Protein AF-A0A3P7VJW5-F1 (afdb_monomer_lite)

Sequence (97 aa):
MLNRMKDSVDAQLQGHQAGFRKDSVRTDQIATLRIIVEQSVEWDSSLYINFIDYGKAFDSVERTTLWKLLRHHGVPEKIVNIIRNSYDGSNCKIVHG

pLDDT: mean 79.49, std 12.93, range [40.94, 96.5]

Structure (mmCIF, N/CA/C/O backbone):
data_AF-A0A3P7VJW5-F1
#
_entry.id   AF-A0A3P7VJW5-F1
#
loop_
_atom_site.group_PDB
_atom_site.id
_atom_site.type_symbol
_atom_site.label_atom_id
_atom_site.label_alt_id
_atom_site.label_comp_id
_atom_site.label_asym_id
_atom_site.label_entity_id
_atom_site.label_seq_id
_atom_site.pdbx_PDB_ins_code
_atom_site.Cartn_x
_atom_site.Cartn_y
_atom_site.Cartn_z
_atom_site.occupancy
_atom_site.B_iso_or_equiv
_atom_site.auth_seq_id
_atom_site.auth_comp_id
_atom_site.auth_asym_id
_atom_site.auth_atom_id
_atom_site.pdbx_PDB_model_num
ATOM 1 N N . MET A 1 1 ? 19.155 3.598 -5.944 1.00 63.94 1 MET A N 1
ATOM 2 C CA . MET A 1 1 ? 18.007 3.309 -6.838 1.00 63.94 1 MET A CA 1
ATOM 3 C C . MET A 1 1 ? 16.694 3.781 -6.257 1.00 63.94 1 MET A C 1
ATOM 5 O O . MET A 1 1 ? 16.043 4.571 -6.920 1.00 63.94 1 MET A O 1
ATOM 9 N N . LEU A 1 2 ? 16.349 3.370 -5.033 1.00 69.25 2 LEU A N 1
ATOM 10 C CA . LEU A 1 2 ? 15.085 3.723 -4.374 1.00 69.25 2 LEU A CA 1
ATOM 11 C C . LEU A 1 2 ? 14.799 5.235 -4.378 1.00 69.25 2 LEU A C 1
ATOM 13 O O . LEU A 1 2 ? 13.758 5.651 -4.869 1.00 69.25 2 LEU A O 1
ATOM 17 N N . ASN A 1 3 ? 15.775 6.071 -4.004 1.00 76.19 3 ASN A N 1
ATOM 18 C CA . ASN A 1 3 ? 15.624 7.536 -4.031 1.00 76.19 3 ASN A CA 1
ATOM 19 C C . ASN A 1 3 ? 15.326 8.124 -5.421 1.00 76.19 3 ASN A C 1
ATOM 21 O O . ASN A 1 3 ? 14.767 9.204 -5.505 1.00 76.19 3 ASN A O 1
ATOM 25 N N . ARG A 1 4 ? 15.687 7.433 -6.512 1.00 76.50 4 ARG A N 1
ATOM 26 C CA . ARG A 1 4 ? 15.431 7.904 -7.887 1.00 76.50 4 ARG A CA 1
ATOM 27 C C . ARG A 1 4 ? 14.031 7.557 -8.388 1.00 76.50 4 ARG A C 1
ATOM 29 O O . ARG A 1 4 ? 13.592 8.128 -9.374 1.00 76.50 4 ARG A O 1
ATOM 36 N N . MET A 1 5 ? 13.382 6.575 -7.767 1.00 77.12 5 MET 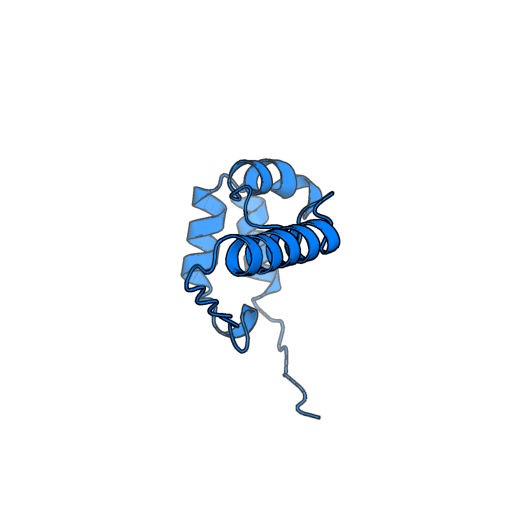A N 1
ATOM 37 C CA . MET A 1 5 ? 12.007 6.168 -8.079 1.00 77.12 5 MET A CA 1
ATOM 38 C C . MET A 1 5 ? 11.002 6.818 -7.140 1.00 77.12 5 MET A C 1
ATOM 40 O O . MET A 1 5 ? 9.825 6.899 -7.466 1.00 77.12 5 MET A O 1
ATOM 44 N N . LYS A 1 6 ? 11.489 7.250 -5.977 1.00 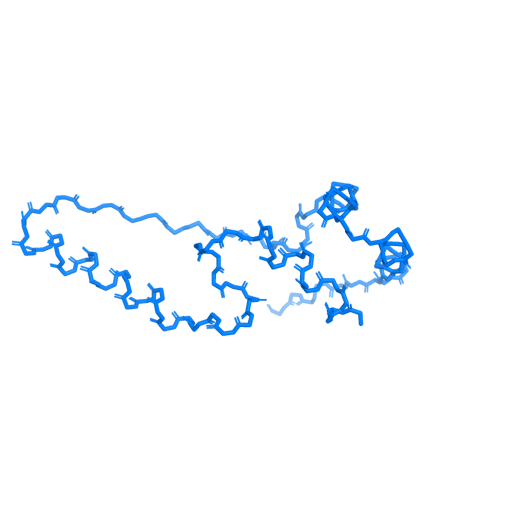78.19 6 LYS A N 1
ATOM 45 C CA . LYS A 1 6 ? 10.692 7.745 -4.875 1.00 78.19 6 LYS A CA 1
ATOM 46 C C . LYS A 1 6 ? 9.694 8.807 -5.312 1.00 78.19 6 LYS A C 1
ATOM 48 O O . LYS A 1 6 ? 8.513 8.582 -5.137 1.00 78.19 6 LYS A O 1
ATOM 53 N N . ASP A 1 7 ? 10.140 9.881 -5.954 1.00 79.00 7 ASP A N 1
ATOM 54 C CA . ASP A 1 7 ? 9.244 10.991 -6.305 1.00 79.00 7 ASP A CA 1
ATOM 55 C C . ASP A 1 7 ? 8.154 10.567 -7.308 1.00 79.00 7 ASP A C 1
ATOM 57 O O . ASP A 1 7 ? 7.002 10.976 -7.192 1.00 79.00 7 ASP A O 1
ATOM 61 N N . SER A 1 8 ? 8.492 9.674 -8.248 1.00 78.06 8 SER A N 1
ATOM 62 C CA . SER A 1 8 ? 7.548 9.131 -9.237 1.00 78.06 8 SER A CA 1
ATOM 63 C C . SER A 1 8 ? 6.493 8.228 -8.597 1.00 78.06 8 SER A C 1
ATOM 65 O O . SER A 1 8 ? 5.329 8.257 -8.989 1.00 78.06 8 SER A O 1
ATOM 67 N N . VAL A 1 9 ? 6.898 7.411 -7.622 1.00 77.81 9 VAL A N 1
ATOM 68 C CA . VAL A 1 9 ? 6.020 6.450 -6.943 1.00 77.81 9 VAL A CA 1
ATOM 69 C C . VAL A 1 9 ? 5.215 7.141 -5.842 1.00 77.81 9 VAL A C 1
ATOM 71 O O . VAL A 1 9 ? 4.002 6.967 -5.779 1.00 77.81 9 VAL A O 1
ATOM 74 N N . ASP A 1 10 ? 5.849 7.981 -5.024 1.00 79.25 10 ASP A N 1
ATOM 75 C CA . ASP A 1 10 ? 5.204 8.722 -3.940 1.00 79.25 10 ASP A CA 1
ATOM 76 C C . ASP A 1 10 ? 4.102 9.639 -4.472 1.00 79.25 10 ASP A C 1
ATOM 78 O O . ASP A 1 10 ? 3.052 9.705 -3.845 1.00 79.25 10 ASP A O 1
ATOM 82 N N . ALA A 1 11 ? 4.261 10.259 -5.646 1.00 78.81 11 ALA A N 1
ATOM 83 C CA . ALA A 1 11 ? 3.199 11.058 -6.266 1.00 78.81 11 ALA A CA 1
ATOM 84 C C . ALA A 1 11 ? 1.925 10.254 -6.605 1.00 78.81 11 ALA A C 1
ATOM 86 O O . ALA A 1 11 ? 0.860 10.839 -6.784 1.00 78.81 11 ALA A O 1
ATOM 87 N N . GLN A 1 12 ? 2.023 8.925 -6.702 1.00 78.12 12 GLN A N 1
ATOM 88 C CA . GLN A 1 12 ? 0.943 8.045 -7.163 1.00 78.12 12 GLN A CA 1
ATOM 89 C C . GLN A 1 12 ? 0.369 7.156 -6.057 1.00 78.12 12 GLN A C 1
ATOM 91 O O . GLN A 1 12 ? -0.714 6.592 -6.212 1.00 78.12 12 GLN A O 1
ATOM 96 N N . LEU A 1 13 ? 1.063 7.045 -4.925 1.00 74.81 13 LEU A N 1
ATOM 97 C CA . LEU A 1 13 ? 0.543 6.365 -3.745 1.00 74.81 13 LEU A CA 1
ATOM 98 C C . LEU A 1 13 ? -0.580 7.209 -3.102 1.00 74.81 13 LEU A C 1
ATOM 100 O O . LEU A 1 13 ? -0.498 8.436 -2.991 1.00 74.81 13 LEU A O 1
ATOM 104 N N . GLN A 1 14 ? -1.655 6.558 -2.662 1.00 70.19 14 GLN A N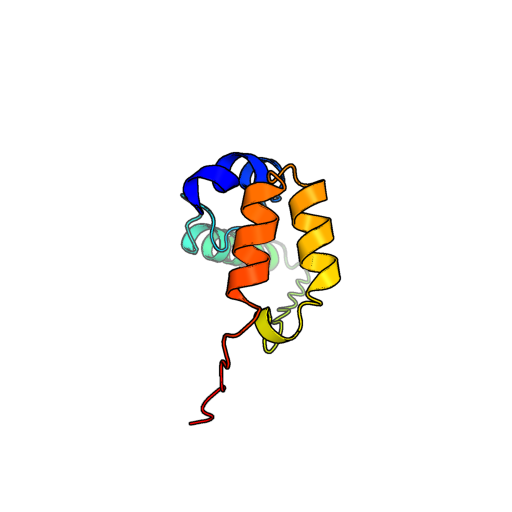 1
ATOM 105 C CA . GLN A 1 14 ? -2.766 7.258 -2.011 1.00 70.19 14 GLN A CA 1
ATOM 106 C C . GLN A 1 14 ? -2.378 7.721 -0.600 1.00 70.19 14 GLN A C 1
ATOM 108 O O . GLN A 1 14 ? -1.578 7.075 0.075 1.00 70.19 14 GLN A O 1
ATOM 113 N N . GLY A 1 15 ? -2.990 8.810 -0.119 1.00 66.94 15 GLY A N 1
ATOM 114 C CA . GLY A 1 15 ? -2.739 9.351 1.227 1.00 66.94 15 GLY A CA 1
ATOM 115 C C . GLY A 1 15 ? -3.028 8.369 2.371 1.00 66.94 15 GLY A C 1
ATOM 116 O O . GLY A 1 15 ? -2.424 8.473 3.431 1.00 66.94 15 GLY A O 1
ATOM 117 N N . HIS A 1 16 ? -3.882 7.370 2.135 1.00 67.94 16 HIS A N 1
ATOM 118 C CA . HIS A 1 16 ? -4.207 6.320 3.104 1.00 67.94 16 HIS A CA 1
ATOM 119 C C . HIS A 1 16 ? -3.078 5.293 3.303 1.00 67.94 16 HIS A C 1
ATOM 121 O O . HIS A 1 16 ? -3.076 4.565 4.296 1.00 67.94 16 HIS A O 1
ATOM 127 N N . GLN A 1 17 ? -2.110 5.214 2.384 1.00 69.56 17 GLN A N 1
ATOM 128 C CA . GLN A 1 17 ? -0.989 4.288 2.500 1.00 69.56 17 GLN A CA 1
ATOM 129 C C . GLN A 1 17 ? 0.115 4.892 3.374 1.00 69.56 17 GLN A C 1
ATOM 131 O O . GLN A 1 17 ? 0.908 5.701 2.904 1.00 69.56 17 GLN A O 1
ATOM 136 N N . ALA A 1 18 ? 0.204 4.461 4.633 1.00 72.44 18 ALA A N 1
ATOM 137 C CA . ALA A 1 18 ? 1.281 4.871 5.544 1.00 72.44 18 ALA A CA 1
ATOM 138 C C . ALA A 1 18 ? 2.490 3.915 5.552 1.00 72.44 18 ALA A C 1
ATOM 140 O O . ALA A 1 18 ? 3.542 4.224 6.108 1.00 72.44 18 ALA A O 1
ATOM 141 N N . GLY A 1 19 ? 2.364 2.725 4.960 1.00 74.69 19 GLY A N 1
ATOM 142 C CA . GLY A 1 19 ? 3.464 1.764 4.880 1.00 74.69 19 GLY A CA 1
ATOM 143 C C . GLY A 1 19 ? 4.532 2.201 3.875 1.00 74.69 19 GLY A C 1
ATOM 144 O O . GLY A 1 19 ? 4.205 2.554 2.743 1.00 74.69 19 GLY A O 1
ATOM 145 N N . PHE A 1 20 ? 5.808 2.123 4.271 1.00 71.69 20 PHE A N 1
ATOM 146 C CA . PHE A 1 20 ? 6.984 2.368 3.416 1.00 71.69 20 PHE A CA 1
ATOM 147 C C . PHE A 1 20 ? 7.074 3.767 2.783 1.00 71.69 20 PHE A C 1
ATOM 149 O O . PHE A 1 20 ? 7.833 3.967 1.835 1.00 71.69 20 PHE A O 1
ATOM 156 N N . ARG A 1 21 ? 6.354 4.749 3.335 1.00 72.88 21 ARG A N 1
ATOM 157 C CA . ARG A 1 21 ? 6.465 6.158 2.958 1.00 72.88 21 ARG A CA 1
ATOM 158 C C . ARG A 1 21 ? 7.351 6.927 3.923 1.00 72.88 21 ARG A C 1
ATOM 160 O O . ARG A 1 21 ? 7.387 6.658 5.123 1.00 72.88 21 ARG A O 1
ATOM 167 N N . LYS A 1 22 ? 8.072 7.909 3.382 1.00 66.56 22 LYS A N 1
ATOM 168 C CA . LYS A 1 22 ? 8.816 8.855 4.215 1.00 66.56 22 LYS A CA 1
ATOM 169 C C . LYS A 1 22 ? 7.803 9.711 4.977 1.00 66.56 22 LYS A C 1
ATOM 171 O O . LYS A 1 22 ? 6.828 10.158 4.386 1.00 66.56 22 LYS A O 1
ATOM 176 N N . ASP A 1 23 ? 8.044 9.885 6.271 1.00 67.62 23 ASP A N 1
ATOM 177 C CA . ASP A 1 23 ? 7.228 10.693 7.188 1.00 67.62 23 ASP A CA 1
ATOM 178 C C . ASP A 1 23 ? 5.830 10.117 7.500 1.00 67.62 23 ASP A C 1
ATOM 180 O O . ASP A 1 23 ? 5.060 10.726 8.235 1.00 67.62 23 ASP A O 1
ATOM 184 N N . SER A 1 24 ? 5.510 8.906 7.028 1.00 63.53 24 SER A N 1
ATOM 185 C CA . SER A 1 24 ? 4.317 8.184 7.473 1.00 63.53 24 SER A CA 1
ATOM 186 C C . SER A 1 24 ? 4.560 7.537 8.833 1.00 63.53 24 SER A C 1
ATOM 188 O O . SER A 1 24 ? 5.223 6.504 8.955 1.00 63.53 24 SER A O 1
ATOM 190 N N . VAL A 1 25 ? 4.022 8.156 9.880 1.00 65.44 25 VAL A N 1
ATOM 191 C CA . VAL A 1 25 ? 4.135 7.648 11.242 1.00 65.44 25 VAL A CA 1
ATOM 192 C C . VAL A 1 25 ? 3.008 6.641 11.475 1.00 65.44 25 VAL A C 1
ATOM 194 O O . VAL A 1 25 ? 1.830 6.977 11.454 1.00 65.44 25 VAL A O 1
ATOM 197 N N . ARG A 1 26 ? 3.362 5.373 11.723 1.00 61.59 26 ARG A N 1
ATOM 198 C CA . ARG A 1 26 ? 2.416 4.290 12.081 1.00 61.59 26 ARG A CA 1
ATOM 199 C C . ARG A 1 26 ? 1.473 4.688 13.231 1.00 61.59 26 ARG A C 1
ATOM 201 O O . ARG A 1 26 ? 0.336 4.229 13.289 1.00 61.59 26 ARG A O 1
ATOM 208 N N . THR A 1 27 ? 1.957 5.545 14.127 1.00 62.75 27 THR A N 1
ATOM 209 C CA . THR A 1 27 ? 1.212 6.119 15.252 1.00 62.75 27 THR A CA 1
ATOM 210 C C . THR A 1 27 ? -0.037 6.875 14.806 1.00 62.75 27 THR A C 1
ATOM 212 O O . THR A 1 27 ? -1.059 6.761 15.475 1.00 62.75 27 THR A O 1
ATOM 215 N N . ASP A 1 28 ? -0.002 7.567 13.664 1.00 72.81 28 ASP A N 1
ATOM 216 C CA . ASP A 1 28 ? -1.129 8.383 13.204 1.00 72.81 28 ASP A CA 1
ATOM 217 C C . ASP A 1 28 ? -2.319 7.504 12.812 1.00 72.81 28 ASP A C 1
ATOM 219 O O . ASP A 1 28 ? -3.446 7.781 13.206 1.00 72.81 28 ASP A O 1
ATOM 223 N N . GLN A 1 29 ? -2.077 6.376 12.136 1.00 77.31 29 GLN A N 1
ATOM 224 C CA . GLN A 1 29 ? -3.144 5.438 11.770 1.00 77.31 29 GLN A CA 1
ATOM 225 C C . GLN A 1 29 ? -3.772 4.751 12.991 1.00 77.31 29 GLN A C 1
ATOM 227 O O . GLN A 1 29 ? -4.985 4.550 13.026 1.00 77.31 29 GLN A O 1
ATOM 232 N N . ILE A 1 30 ? -2.967 4.417 14.007 1.00 84.69 30 ILE A N 1
ATOM 233 C CA . ILE A 1 30 ? -3.467 3.850 15.271 1.00 84.69 30 ILE A CA 1
ATOM 234 C C . ILE A 1 30 ? -4.299 4.895 16.023 1.00 84.69 30 ILE A C 1
ATOM 236 O O . ILE A 1 30 ? -5.366 4.571 16.542 1.00 84.69 30 ILE A O 1
ATOM 240 N N . ALA A 1 31 ? -3.841 6.149 16.055 1.00 86.00 31 ALA A N 1
ATOM 241 C CA . ALA A 1 31 ? -4.577 7.249 16.665 1.00 86.00 31 ALA A CA 1
ATOM 242 C C . ALA A 1 31 ? -5.903 7.515 15.936 1.00 86.00 31 ALA A C 1
ATOM 244 O O . ALA A 1 31 ? -6.936 7.633 16.587 1.00 86.00 31 ALA A O 1
ATOM 245 N N . THR A 1 32 ? -5.907 7.529 14.599 1.00 87.31 32 THR A N 1
ATOM 246 C CA . THR A 1 32 ? -7.136 7.654 13.802 1.00 87.31 32 THR A CA 1
ATOM 247 C C . THR A 1 32 ? -8.112 6.515 14.090 1.00 87.31 32 THR A C 1
ATOM 249 O O . THR A 1 32 ? -9.289 6.775 14.324 1.00 87.31 32 THR A O 1
ATOM 252 N N . LEU A 1 33 ? -7.641 5.264 14.131 1.00 89.81 33 LEU A N 1
ATOM 253 C CA . LEU A 1 33 ? -8.496 4.121 14.458 1.00 89.81 33 LEU A CA 1
ATOM 254 C C . LEU A 1 33 ? -9.094 4.254 15.862 1.00 89.81 33 LEU A C 1
ATOM 256 O O . LEU A 1 33 ? -10.281 4.002 16.052 1.00 89.81 33 LEU A O 1
ATOM 260 N N . ARG A 1 34 ? -8.284 4.688 16.833 1.00 92.31 34 ARG A N 1
ATOM 261 C CA . ARG A 1 34 ? -8.736 4.931 18.203 1.00 92.31 34 ARG A CA 1
ATOM 262 C C . ARG A 1 34 ? -9.841 5.989 18.254 1.00 92.31 34 ARG A C 1
ATOM 264 O O . ARG A 1 34 ? -10.855 5.740 18.893 1.00 92.31 34 ARG A O 1
ATOM 271 N N . ILE A 1 35 ? -9.678 7.108 17.547 1.00 93.56 35 ILE A N 1
ATOM 272 C CA . ILE A 1 35 ? -10.693 8.172 17.469 1.00 93.56 35 ILE A CA 1
ATOM 273 C C . ILE A 1 35 ? -12.005 7.636 16.880 1.00 93.56 35 ILE A C 1
ATOM 275 O O . ILE A 1 35 ? -13.069 7.896 17.431 1.00 93.56 35 ILE A O 1
ATOM 279 N N . ILE A 1 36 ? -11.943 6.849 15.798 1.00 93.06 36 ILE A N 1
ATOM 280 C CA . ILE A 1 36 ? -13.137 6.256 15.168 1.00 93.06 36 ILE A CA 1
ATOM 281 C C . ILE A 1 36 ? -13.877 5.337 16.151 1.00 93.06 36 ILE A C 1
ATOM 283 O O . ILE A 1 36 ? -15.104 5.387 16.241 1.00 93.06 36 ILE A O 1
ATOM 287 N N . VAL A 1 37 ? -13.141 4.517 16.906 1.00 94.12 37 VAL A N 1
ATOM 288 C CA . VAL A 1 37 ? -13.724 3.640 17.932 1.00 94.12 37 VAL A CA 1
ATOM 289 C C . VAL A 1 37 ? -14.365 4.462 19.050 1.00 94.12 37 VAL A C 1
ATOM 291 O O . VAL A 1 37 ? -15.522 4.220 19.384 1.00 94.12 37 VAL A O 1
ATOM 294 N N . GLU A 1 38 ? -13.659 5.452 19.598 1.00 95.38 38 GLU A N 1
ATOM 295 C CA . GLU A 1 38 ? -14.168 6.302 20.685 1.00 95.38 38 GLU A CA 1
ATOM 296 C C . GLU A 1 38 ? -15.445 7.044 20.277 1.00 95.38 38 GLU A C 1
ATOM 298 O O . GLU A 1 38 ? -16.428 7.045 21.014 1.00 95.38 38 GLU A O 1
ATOM 303 N N . GLN A 1 39 ? -15.474 7.579 19.060 1.00 96.31 39 GLN A N 1
ATOM 304 C CA . GLN A 1 39 ? -16.620 8.302 18.527 1.00 96.31 39 GLN A CA 1
ATOM 305 C C . GLN A 1 39 ? -17.825 7.389 18.247 1.00 96.31 39 GLN A C 1
ATOM 307 O O . GLN A 1 39 ? -18.971 7.792 18.441 1.00 96.31 39 GLN A O 1
ATOM 312 N N . SER A 1 40 ? -17.585 6.132 17.854 1.00 95.00 40 SER A N 1
ATOM 313 C CA . SER A 1 40 ? -18.671 5.158 17.692 1.00 95.00 40 SER A CA 1
ATOM 314 C C . SER A 1 40 ? -19.357 4.810 19.015 1.00 95.00 40 SER A C 1
ATOM 316 O O . SER A 1 40 ? -20.573 4.634 19.037 1.00 95.00 40 SER A O 1
ATOM 318 N N . VAL A 1 41 ? -18.585 4.772 20.109 1.00 94.75 41 VAL A N 1
ATOM 319 C CA . VAL A 1 41 ? -19.089 4.559 21.471 1.00 94.75 41 VAL A CA 1
ATOM 320 C C . VAL A 1 41 ? -19.837 5.796 21.965 1.00 94.75 41 VAL A C 1
ATOM 322 O O . VAL A 1 41 ? -20.894 5.662 22.572 1.00 94.75 41 VAL A O 1
ATOM 325 N N . GLU A 1 42 ? -19.322 6.996 21.683 1.00 96.50 42 GLU A N 1
ATOM 326 C CA . GLU A 1 42 ? -19.951 8.263 22.079 1.00 96.50 42 GLU A CA 1
ATOM 327 C C . GLU A 1 42 ? -21.346 8.454 21.461 1.00 96.50 42 GLU A C 1
ATOM 329 O O . GLU A 1 42 ? -22.253 8.952 22.127 1.00 96.50 42 GLU A O 1
ATOM 334 N N . TRP A 1 43 ? -21.537 8.035 20.208 1.00 96.12 43 TRP A N 1
ATOM 335 C CA . TRP A 1 43 ? -22.809 8.188 19.490 1.00 96.12 43 TRP A CA 1
ATOM 336 C C . TRP A 1 43 ? -23.696 6.940 19.473 1.00 96.12 43 TRP A C 1
ATOM 338 O O . TRP A 1 43 ? -24.680 6.925 18.736 1.00 96.12 43 TRP A O 1
ATOM 348 N N . ASP A 1 44 ? -23.364 5.910 20.260 1.00 94.50 44 ASP A N 1
ATOM 349 C CA . ASP A 1 44 ? -24.083 4.623 20.294 1.00 94.50 44 ASP A CA 1
ATOM 350 C C . ASP A 1 44 ? -24.307 4.032 18.885 1.00 94.50 44 ASP A C 1
ATOM 352 O O . ASP A 1 44 ? -25.360 3.495 18.535 1.00 94.50 44 ASP A O 1
ATOM 356 N N . SER A 1 45 ? -23.301 4.191 18.021 1.00 95.31 45 SER A N 1
ATOM 357 C CA . SER A 1 45 ? -23.365 3.772 16.622 1.00 95.31 45 SER A CA 1
ATOM 358 C C . SER A 1 45 ? -22.702 2.411 16.435 1.00 95.31 45 SER A C 1
ATOM 360 O O . SER A 1 45 ? -21.652 2.122 17.012 1.00 95.31 45 SER A O 1
ATOM 362 N N . SER A 1 46 ? -23.271 1.574 15.572 1.00 93.19 46 SER A N 1
ATOM 363 C CA . SER A 1 46 ? -22.660 0.292 15.218 1.00 93.19 46 SER A CA 1
ATOM 364 C C . SER A 1 46 ? -21.397 0.502 14.369 1.00 93.19 46 SER A C 1
ATOM 366 O O . SER A 1 46 ? -21.468 1.089 13.290 1.00 93.19 46 SER A O 1
ATOM 368 N N . LEU A 1 47 ? -20.253 -0.028 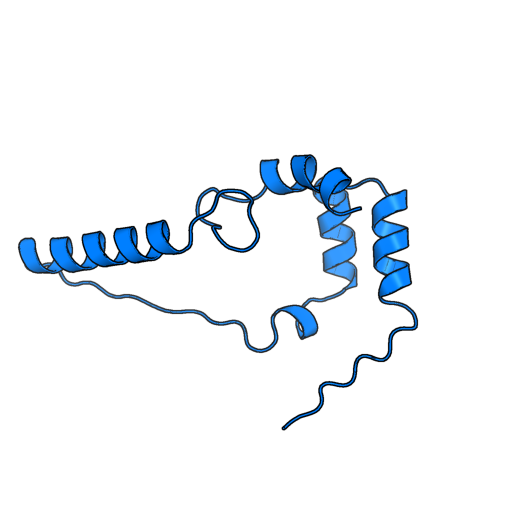14.817 1.00 94.25 47 LEU A N 1
ATOM 369 C CA . LEU A 1 47 ? -18.973 0.020 14.101 1.00 94.25 47 LEU A CA 1
ATOM 370 C C . LEU A 1 47 ? -18.485 -1.393 13.749 1.00 94.25 47 LEU A C 1
ATOM 372 O O . LEU A 1 47 ? -18.398 -2.263 14.613 1.00 94.25 47 LEU A O 1
ATOM 376 N N . TYR A 1 48 ? -18.100 -1.601 12.487 1.00 93.00 48 TYR A N 1
ATOM 377 C CA . TYR A 1 48 ? -17.489 -2.841 12.000 1.00 93.00 48 TYR A CA 1
ATOM 378 C C . TYR A 1 48 ? -16.112 -2.546 11.403 1.00 93.00 48 TYR A C 1
ATOM 380 O O . TYR A 1 48 ? -15.987 -1.707 10.512 1.00 93.00 48 TYR A O 1
ATOM 388 N N . ILE A 1 49 ? -15.080 -3.252 11.871 1.00 89.81 49 ILE A N 1
ATOM 389 C CA . ILE A 1 49 ? -13.698 -3.103 11.396 1.00 89.81 49 ILE A CA 1
ATOM 390 C C . ILE A 1 49 ? -13.234 -4.444 10.825 1.00 89.81 49 ILE A C 1
ATOM 392 O O . ILE A 1 49 ? -13.320 -5.467 11.501 1.00 89.81 49 ILE A O 1
ATOM 396 N N . ASN A 1 50 ? -12.719 -4.434 9.594 1.00 90.75 50 ASN A N 1
ATOM 397 C CA . ASN A 1 50 ? -12.116 -5.604 8.960 1.00 90.75 50 ASN A CA 1
ATOM 398 C C . ASN A 1 50 ? -10.612 -5.381 8.761 1.00 90.75 50 ASN A C 1
ATOM 400 O O . ASN A 1 50 ? -10.209 -4.396 8.141 1.00 90.75 50 ASN A O 1
ATOM 404 N N . PHE A 1 51 ? -9.793 -6.309 9.254 1.00 84.75 51 PHE A N 1
ATOM 405 C CA . PHE A 1 51 ? -8.348 -6.307 9.040 1.00 84.75 51 PHE A CA 1
ATOM 406 C C . PHE A 1 51 ? -8.001 -7.305 7.938 1.00 84.75 51 PHE A C 1
ATOM 408 O O . PHE A 1 51 ? -8.173 -8.510 8.106 1.00 84.75 51 PHE A O 1
ATOM 415 N N . ILE A 1 52 ? -7.504 -6.796 6.811 1.00 84.62 52 ILE A N 1
ATOM 416 C CA . ILE A 1 52 ? -7.048 -7.615 5.687 1.00 84.62 52 ILE A CA 1
ATOM 417 C C . ILE A 1 52 ? -5.525 -7.675 5.739 1.00 84.62 52 ILE A C 1
ATOM 419 O O . ILE A 1 52 ? -4.863 -6.652 5.565 1.00 84.62 52 ILE A O 1
ATOM 423 N N . ASP A 1 53 ? -4.984 -8.871 5.952 1.00 81.94 53 ASP A N 1
ATOM 424 C CA . ASP A 1 53 ? -3.554 -9.145 5.833 1.00 81.94 53 ASP A CA 1
ATOM 425 C C . ASP A 1 53 ? -3.283 -10.044 4.622 1.00 81.94 53 ASP A C 1
ATOM 427 O O . ASP A 1 53 ? -3.990 -11.027 4.381 1.00 81.94 53 ASP A O 1
ATOM 431 N N . TYR A 1 54 ? -2.255 -9.704 3.845 1.00 78.31 54 TYR A N 1
ATOM 432 C CA . TYR A 1 54 ? -1.840 -10.494 2.689 1.00 78.31 54 TYR A CA 1
ATOM 433 C C . TYR A 1 54 ? -0.717 -11.444 3.101 1.00 78.31 54 TYR A C 1
ATOM 435 O O . TYR A 1 54 ? 0.457 -11.064 3.150 1.00 78.31 54 TYR A O 1
ATOM 443 N N . GLY A 1 55 ? -1.069 -12.711 3.336 1.00 73.00 55 GLY A N 1
ATOM 444 C CA . GLY A 1 55 ? -0.091 -13.769 3.574 1.00 73.00 55 GLY A CA 1
ATOM 445 C C . GLY A 1 55 ? 0.902 -13.858 2.411 1.00 73.00 55 GLY A C 1
ATOM 446 O O . GLY A 1 55 ? 0.521 -14.185 1.289 1.00 73.00 55 GLY A O 1
ATOM 447 N N . LYS A 1 56 ? 2.180 -13.563 2.682 1.00 74.81 56 LYS A N 1
ATOM 448 C CA . LYS A 1 56 ? 3.267 -13.515 1.684 1.00 74.81 56 LYS A CA 1
ATOM 449 C C . LYS A 1 56 ? 3.035 -12.479 0.573 1.00 74.81 56 LYS A C 1
ATOM 451 O O . LYS A 1 56 ? 3.103 -12.784 -0.620 1.00 74.81 56 LYS A O 1
ATOM 456 N N . ALA A 1 57 ? 2.811 -11.226 0.965 1.00 74.38 57 ALA A N 1
ATOM 457 C CA . ALA A 1 57 ? 2.613 -10.094 0.054 1.00 74.38 57 ALA A CA 1
ATOM 458 C C . ALA A 1 57 ? 3.706 -9.928 -1.025 1.00 74.38 57 ALA A C 1
ATOM 460 O O . ALA A 1 57 ? 3.423 -9.399 -2.089 1.00 74.38 57 ALA A O 1
ATOM 461 N N . PHE A 1 58 ? 4.940 -10.387 -0.789 1.00 67.50 58 PHE A N 1
ATOM 462 C CA . PHE A 1 58 ? 6.005 -10.335 -1.800 1.00 67.50 58 PHE A CA 1
ATOM 463 C C . PHE A 1 58 ? 6.057 -11.570 -2.710 1.00 67.50 58 PHE A C 1
ATOM 465 O O . PHE A 1 58 ? 6.412 -11.435 -3.879 1.00 67.50 58 PHE A O 1
ATOM 472 N N . ASP A 1 59 ? 5.682 -12.752 -2.213 1.00 74.31 59 ASP A N 1
ATOM 473 C CA . ASP A 1 59 ? 5.736 -13.998 -2.995 1.00 74.31 59 ASP A CA 1
ATOM 474 C C . ASP A 1 59 ? 4.506 -14.176 -3.895 1.00 74.31 59 ASP A C 1
ATOM 476 O O . ASP A 1 59 ? 4.568 -14.876 -4.903 1.00 74.31 59 ASP A O 1
ATOM 480 N N . SER A 1 60 ? 3.388 -13.543 -3.532 1.00 75.88 60 SER A N 1
ATOM 481 C CA . SER A 1 60 ? 2.119 -13.602 -4.270 1.00 75.88 60 SER A CA 1
ATOM 482 C C . SER A 1 60 ? 2.026 -12.602 -5.427 1.00 75.88 60 SER A C 1
ATOM 484 O O . SER A 1 60 ? 1.121 -12.707 -6.256 1.00 75.88 60 SER A O 1
ATOM 486 N N . VAL A 1 61 ? 2.950 -11.640 -5.521 1.00 80.38 61 VAL A N 1
ATOM 487 C CA . VAL A 1 61 ? 2.933 -10.628 -6.583 1.00 80.38 61 VAL A CA 1
ATOM 488 C C . VAL A 1 61 ? 3.385 -11.236 -7.906 1.00 80.38 61 VAL A C 1
ATOM 490 O O . VAL A 1 61 ? 4.514 -11.706 -8.064 1.00 80.38 61 VAL A O 1
ATOM 493 N N . GLU A 1 62 ? 2.505 -11.160 -8.901 1.00 84.62 62 GLU A N 1
ATOM 494 C CA . GLU A 1 62 ? 2.802 -11.578 -10.265 1.00 84.62 62 GLU A CA 1
ATOM 495 C C . GLU A 1 62 ? 3.840 -10.626 -10.891 1.00 84.62 62 GLU A C 1
ATOM 497 O O . GLU A 1 62 ? 3.615 -9.424 -11.071 1.00 84.62 62 GLU A O 1
ATOM 502 N N . ARG A 1 63 ? 5.029 -11.165 -11.186 1.00 86.12 63 ARG A N 1
ATOM 503 C CA . ARG A 1 63 ? 6.212 -10.366 -11.543 1.00 86.12 63 ARG A CA 1
ATOM 504 C C . ARG A 1 63 ? 6.035 -9.601 -12.854 1.00 86.12 63 ARG A C 1
ATOM 506 O O . ARG A 1 63 ? 6.535 -8.485 -12.973 1.00 86.12 63 ARG A O 1
ATOM 513 N N . THR A 1 64 ? 5.324 -10.150 -13.842 1.00 86.81 64 THR A N 1
ATOM 514 C CA . THR A 1 64 ? 5.106 -9.443 -15.113 1.00 86.81 64 THR A CA 1
ATOM 515 C C . THR A 1 64 ? 4.184 -8.239 -14.935 1.00 86.81 64 THR A C 1
ATOM 517 O O . THR A 1 64 ? 4.448 -7.181 -15.517 1.00 86.81 64 THR A O 1
ATOM 520 N N . THR A 1 65 ? 3.171 -8.349 -14.074 1.00 89.00 65 THR A N 1
ATOM 521 C CA . THR A 1 65 ? 2.304 -7.244 -13.657 1.00 89.00 65 THR A CA 1
ATOM 522 C C . THR A 1 65 ? 3.101 -6.186 -12.910 1.00 89.00 65 THR A C 1
ATOM 524 O O . THR A 1 65 ? 2.973 -5.010 -13.244 1.00 89.00 65 THR A O 1
ATOM 527 N N . LEU A 1 66 ? 4.009 -6.569 -12.007 1.00 88.44 66 LEU A N 1
ATOM 528 C CA . LEU A 1 66 ? 4.890 -5.619 -11.317 1.00 88.44 66 LEU A CA 1
ATOM 529 C C . LEU A 1 66 ? 5.722 -4.775 -12.300 1.00 88.44 66 LEU A C 1
ATOM 531 O O . LEU A 1 66 ? 5.784 -3.552 -12.173 1.00 88.44 66 LEU A O 1
ATOM 535 N N . TRP A 1 67 ? 6.314 -5.390 -13.331 1.00 89.88 67 TRP A N 1
ATOM 536 C CA . TRP A 1 67 ? 7.081 -4.653 -14.349 1.00 89.88 67 TRP A CA 1
ATOM 537 C C . TRP A 1 67 ? 6.216 -3.699 -15.170 1.00 89.88 67 TRP A C 1
ATOM 539 O O . TRP A 1 67 ? 6.671 -2.610 -15.521 1.00 89.88 67 TRP A O 1
ATOM 549 N N . LYS A 1 68 ? 4.984 -4.099 -15.498 1.00 90.94 68 LYS A N 1
ATOM 550 C CA . LYS A 1 68 ? 4.022 -3.230 -16.191 1.00 90.94 68 LYS A CA 1
ATOM 551 C C . LYS A 1 68 ? 3.631 -2.045 -15.310 1.00 90.94 68 LYS A C 1
ATOM 553 O O . LYS A 1 68 ? 3.624 -0.919 -15.801 1.00 90.94 68 LYS A O 1
ATOM 558 N N . LEU A 1 69 ? 3.389 -2.288 -14.022 1.00 89.31 69 LEU A N 1
ATOM 559 C CA . LEU A 1 69 ? 2.993 -1.262 -13.062 1.00 89.31 69 LEU A CA 1
ATOM 560 C C . LEU A 1 69 ? 4.087 -0.202 -12.894 1.00 89.31 69 LEU A C 1
ATOM 562 O O . LEU A 1 69 ? 3.816 0.987 -13.008 1.00 89.31 69 LEU A O 1
ATOM 566 N N . LEU A 1 70 ? 5.344 -0.618 -12.703 1.00 89.38 70 LEU A N 1
ATOM 567 C CA . LEU A 1 70 ? 6.462 0.321 -12.546 1.00 89.38 70 LEU A CA 1
ATOM 568 C C . LEU A 1 70 ? 6.612 1.245 -13.763 1.00 89.38 70 LEU A C 1
ATOM 570 O O . LEU A 1 70 ? 6.798 2.449 -13.599 1.00 89.38 70 LEU A O 1
ATOM 574 N N . ARG A 1 71 ? 6.480 0.705 -14.980 1.00 90.62 71 ARG A N 1
ATOM 575 C CA . ARG A 1 71 ? 6.513 1.510 -16.212 1.00 90.62 71 ARG A CA 1
ATOM 576 C C . ARG A 1 71 ? 5.332 2.465 -16.307 1.00 90.62 71 ARG A C 1
ATOM 578 O O . ARG A 1 71 ? 5.522 3.621 -16.666 1.00 90.62 71 ARG A O 1
ATOM 585 N N . HIS A 1 72 ? 4.133 1.982 -15.984 1.00 89.81 72 HIS A N 1
ATOM 586 C CA . HIS A 1 72 ? 2.924 2.801 -15.970 1.00 89.81 72 HIS A CA 1
ATOM 587 C C . HIS A 1 72 ? 3.071 3.988 -15.012 1.00 89.81 72 HIS A C 1
ATOM 589 O O . HIS A 1 72 ? 2.739 5.113 -15.366 1.00 89.81 72 HIS A O 1
ATOM 595 N N . HIS A 1 73 ? 3.684 3.754 -13.852 1.00 84.81 73 HIS A N 1
ATOM 596 C CA . HIS A 1 73 ? 3.967 4.776 -12.852 1.00 84.81 73 HIS A CA 1
ATOM 597 C C . HIS A 1 73 ? 5.224 5.621 -13.156 1.00 84.81 73 HIS A C 1
ATOM 599 O O . HIS A 1 73 ? 5.741 6.289 -12.262 1.00 84.81 73 HIS A O 1
ATOM 605 N N . GLY A 1 74 ? 5.726 5.626 -14.395 1.00 87.19 74 GLY A N 1
ATOM 606 C CA . GLY A 1 74 ? 6.774 6.550 -14.844 1.00 87.19 74 GLY A CA 1
ATOM 607 C C . GLY A 1 74 ? 8.202 6.165 -14.452 1.00 87.19 74 GLY A C 1
ATOM 608 O O . GLY A 1 74 ? 9.132 6.945 -14.661 1.00 87.19 74 GLY A O 1
ATOM 609 N N . VAL A 1 75 ? 8.419 4.960 -13.915 1.00 89.56 75 VAL A N 1
ATOM 610 C CA . VAL A 1 75 ? 9.768 4.484 -13.596 1.00 89.56 75 VAL A CA 1
ATOM 611 C C . VAL A 1 75 ? 10.539 4.242 -14.902 1.00 89.56 75 VAL A C 1
ATOM 613 O O . VAL A 1 75 ? 10.088 3.453 -15.735 1.00 89.56 75 VAL A O 1
ATOM 616 N N . PRO A 1 76 ? 11.729 4.848 -15.088 1.00 91.44 76 PRO A N 1
ATOM 617 C CA . PRO A 1 76 ? 12.514 4.677 -16.308 1.00 91.44 76 PRO A CA 1
ATOM 618 C C . PRO A 1 76 ? 12.847 3.211 -16.615 1.00 91.44 76 PRO A C 1
ATOM 620 O O . PRO A 1 76 ? 13.279 2.472 -15.727 1.00 91.44 76 PRO A O 1
ATOM 623 N N . GLU A 1 77 ? 12.773 2.818 -17.891 1.00 91.31 77 GLU A N 1
ATOM 624 C CA . GLU A 1 77 ? 12.988 1.431 -18.351 1.00 91.31 77 GLU A CA 1
ATOM 625 C C . GLU A 1 77 ? 14.329 0.844 -17.881 1.00 91.31 77 GLU A C 1
ATOM 627 O O . GLU A 1 77 ? 14.410 -0.314 -17.473 1.00 91.31 77 GLU A O 1
ATOM 632 N N . LYS A 1 78 ? 15.389 1.663 -17.852 1.00 90.88 78 LYS A N 1
ATOM 633 C CA . LYS A 1 78 ? 16.706 1.257 -17.336 1.00 90.88 78 LYS A CA 1
ATOM 634 C C . LYS A 1 78 ? 16.639 0.795 -15.878 1.00 90.88 78 LYS A C 1
ATOM 636 O O . LYS A 1 78 ? 17.332 -0.144 -15.510 1.00 90.88 78 LYS A O 1
ATOM 641 N N . ILE A 1 79 ? 15.823 1.445 -15.050 1.00 88.25 79 ILE A N 1
ATOM 642 C CA . ILE A 1 79 ? 15.643 1.074 -13.644 1.00 88.25 79 ILE A CA 1
ATOM 643 C C . ILE A 1 79 ? 14.782 -0.187 -13.541 1.00 88.25 79 ILE A C 1
ATOM 645 O O . ILE A 1 79 ? 15.157 -1.103 -12.814 1.00 88.25 79 ILE A O 1
ATOM 649 N N . VAL A 1 80 ? 13.695 -0.279 -14.316 1.00 90.25 80 VAL A N 1
ATOM 650 C CA . VAL A 1 80 ? 12.837 -1.479 -14.366 1.00 90.25 80 VAL A CA 1
ATOM 651 C C . VAL A 1 80 ? 13.643 -2.721 -14.751 1.00 90.25 80 VAL A C 1
ATOM 653 O O . VAL A 1 80 ? 13.496 -3.762 -14.117 1.00 90.25 80 VAL A O 1
ATOM 656 N N . ASN A 1 81 ? 14.537 -2.613 -15.735 1.00 90.50 81 ASN A N 1
ATOM 657 C CA . ASN A 1 81 ? 15.382 -3.729 -16.158 1.00 90.50 81 ASN A CA 1
ATOM 658 C C . ASN A 1 81 ? 16.409 -4.128 -15.093 1.00 90.50 81 ASN A C 1
ATOM 660 O O . ASN A 1 81 ? 16.658 -5.315 -14.918 1.00 90.50 81 ASN A O 1
ATOM 664 N N . ILE A 1 82 ? 16.968 -3.177 -14.337 1.00 88.88 82 ILE A N 1
ATOM 665 C CA . ILE A 1 82 ? 17.881 -3.526 -13.240 1.00 88.88 82 ILE A CA 1
ATOM 666 C C . ILE A 1 82 ? 17.127 -4.219 -12.099 1.00 88.88 82 ILE A C 1
ATOM 668 O O . ILE A 1 82 ? 17.629 -5.200 -11.556 1.00 88.88 82 ILE A O 1
ATOM 672 N N . ILE A 1 83 ? 15.910 -3.769 -11.774 1.00 86.75 83 ILE A N 1
ATOM 673 C CA . ILE A 1 83 ? 15.063 -4.456 -10.792 1.00 86.75 83 ILE A CA 1
ATOM 674 C C . ILE A 1 83 ? 14.742 -5.862 -11.293 1.00 86.75 83 ILE A C 1
ATOM 676 O O . ILE A 1 83 ? 15.008 -6.813 -10.572 1.00 86.75 83 ILE A O 1
ATOM 680 N N . ARG A 1 84 ? 14.265 -6.026 -12.532 1.00 88.06 84 ARG A N 1
ATOM 681 C CA . ARG A 1 84 ? 13.986 -7.351 -13.109 1.00 88.06 84 ARG A CA 1
ATOM 682 C C . ARG A 1 84 ? 15.192 -8.286 -13.003 1.00 88.06 84 ARG A C 1
ATOM 684 O O . ARG A 1 84 ? 15.063 -9.371 -12.451 1.00 88.06 84 ARG A O 1
ATOM 691 N N . ASN A 1 85 ? 16.365 -7.822 -13.425 1.00 86.62 85 ASN A N 1
ATOM 692 C CA . ASN A 1 85 ? 17.594 -8.609 -13.370 1.00 86.62 85 ASN A CA 1
ATOM 693 C C . ASN A 1 85 ? 18.014 -8.957 -11.932 1.00 86.62 85 ASN A C 1
ATOM 695 O O . ASN A 1 85 ? 18.677 -9.961 -11.727 1.00 86.62 85 ASN A O 1
ATOM 699 N N . SER A 1 86 ? 17.631 -8.161 -10.926 1.00 81.88 86 SER A N 1
ATOM 700 C CA . SER A 1 86 ? 17.882 -8.512 -9.518 1.00 81.88 86 SER A CA 1
ATOM 701 C C . SER A 1 86 ? 17.022 -9.683 -9.015 1.00 81.88 86 SER A C 1
ATOM 703 O O . SER A 1 86 ? 17.416 -10.372 -8.072 1.00 81.88 86 SER A O 1
ATOM 705 N N . TYR A 1 87 ? 15.879 -9.942 -9.660 1.00 77.25 87 TYR A N 1
ATOM 706 C CA . TYR A 1 87 ? 15.030 -11.110 -9.402 1.00 77.25 87 TYR A CA 1
ATOM 707 C C . TYR A 1 87 ? 15.413 -12.331 -10.257 1.00 77.25 87 TYR A C 1
ATOM 709 O O . TYR A 1 87 ? 15.098 -13.460 -9.877 1.00 77.25 87 TYR A O 1
ATOM 717 N N . ASP A 1 88 ? 16.097 -12.127 -11.386 1.00 70.44 88 ASP A N 1
ATOM 718 C CA . ASP A 1 88 ? 16.586 -13.200 -12.253 1.00 70.44 88 ASP A CA 1
ATOM 719 C C . ASP A 1 88 ? 17.953 -13.701 -11.747 1.00 70.44 88 ASP A C 1
ATOM 721 O O . ASP A 1 88 ? 18.986 -13.067 -11.940 1.00 70.44 88 ASP A O 1
ATOM 725 N N . GLY A 1 89 ? 17.959 -14.853 -11.066 1.00 61.44 89 GLY A N 1
ATOM 726 C CA . GLY A 1 89 ? 19.173 -15.503 -10.541 1.00 61.44 89 GLY A CA 1
ATOM 727 C C . GLY A 1 89 ? 19.307 -15.509 -9.013 1.00 61.44 89 GLY A C 1
ATOM 728 O O . GLY A 1 89 ? 20.211 -16.150 -8.479 1.00 61.44 89 GLY A O 1
ATOM 729 N N . SER A 1 90 ? 18.393 -14.862 -8.288 1.00 58.41 90 SER A N 1
ATOM 730 C CA . SER A 1 90 ? 18.315 -14.916 -6.826 1.00 58.41 90 SER A CA 1
ATOM 731 C C . SER A 1 90 ? 17.401 -16.067 -6.368 1.00 58.41 90 SER A C 1
ATOM 733 O O . SER A 1 90 ? 16.184 -16.047 -6.541 1.00 58.41 90 SER A O 1
ATOM 735 N N . ASN A 1 91 ? 17.993 -17.109 -5.773 1.00 51.41 91 ASN A N 1
ATOM 736 C CA . ASN A 1 91 ? 17.273 -18.242 -5.181 1.00 51.41 91 ASN A CA 1
ATOM 737 C C . ASN A 1 91 ? 16.951 -17.909 -3.713 1.00 51.41 91 ASN A C 1
ATOM 739 O O . ASN A 1 91 ? 17.714 -18.237 -2.806 1.00 51.41 91 ASN A O 1
ATOM 743 N N . CYS A 1 92 ? 15.858 -17.184 -3.467 1.00 55.38 92 CYS A N 1
ATOM 744 C CA . CYS A 1 92 ? 15.425 -16.883 -2.103 1.00 55.38 92 CYS A CA 1
ATOM 745 C C . CYS A 1 92 ? 14.606 -18.069 -1.572 1.00 55.38 92 CYS A C 1
ATOM 747 O O . CYS A 1 92 ? 13.451 -18.253 -1.954 1.00 55.38 92 CYS A O 1
ATOM 749 N N . LYS A 1 93 ? 15.211 -18.916 -0.732 1.00 50.31 93 LYS A N 1
ATOM 750 C CA . LYS A 1 93 ? 14.478 -19.952 0.007 1.00 50.31 93 LYS A CA 1
ATOM 751 C C . LYS A 1 93 ? 13.941 -19.350 1.297 1.00 50.31 93 LYS A C 1
ATOM 753 O O . LYS A 1 93 ? 14.713 -18.864 2.120 1.00 50.31 93 LYS A O 1
ATOM 758 N N . ILE A 1 94 ? 12.628 -19.432 1.486 1.00 53.50 94 ILE A N 1
ATOM 759 C CA . ILE A 1 94 ? 12.003 -19.167 2.781 1.00 53.50 94 ILE A CA 1
ATOM 760 C C . ILE A 1 94 ? 12.397 -20.323 3.699 1.00 53.50 94 ILE A C 1
ATOM 762 O O . ILE A 1 94 ? 11.977 -21.461 3.487 1.00 53.50 94 ILE A O 1
ATOM 766 N N . VAL A 1 95 ? 13.243 -20.046 4.687 1.00 50.19 95 VAL A N 1
ATOM 767 C CA . VAL A 1 95 ? 13.524 -21.003 5.756 1.00 50.19 95 VAL A CA 1
ATOM 768 C C . VAL A 1 95 ? 12.338 -2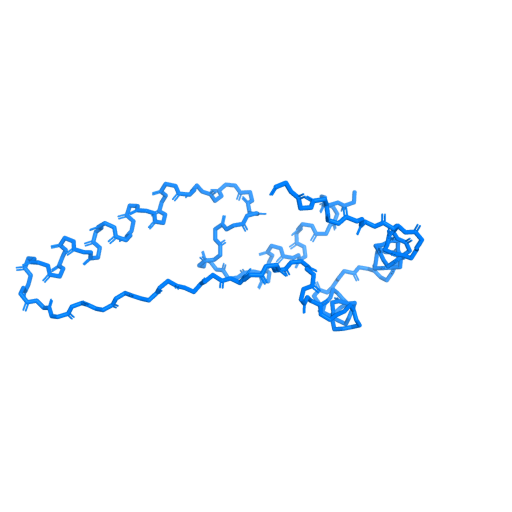0.931 6.710 1.00 50.19 95 VAL A C 1
ATOM 770 O O . VAL A 1 95 ? 12.153 -19.930 7.396 1.00 50.19 95 VAL A O 1
ATOM 773 N N . HIS A 1 96 ? 11.488 -21.956 6.689 1.00 40.94 96 HIS A N 1
ATOM 774 C CA . HIS A 1 96 ? 10.488 -22.145 7.733 1.00 40.94 96 HIS A CA 1
ATOM 775 C C . HIS A 1 96 ? 11.230 -22.528 9.019 1.00 40.94 96 HIS A C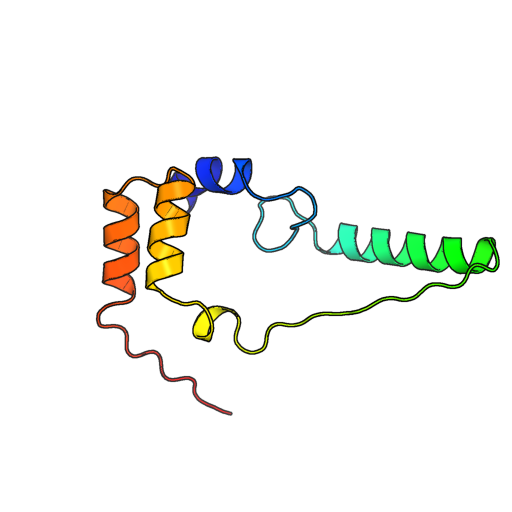 1
ATOM 777 O O . HIS A 1 96 ? 11.881 -23.573 9.055 1.00 40.94 96 HIS A O 1
ATOM 783 N N . GLY A 1 97 ? 11.190 -21.638 10.012 1.00 43.31 97 GLY A N 1
ATOM 784 C CA . GLY A 1 97 ? 11.513 -21.943 11.406 1.00 43.31 97 GLY A CA 1
ATOM 785 C C . GLY A 1 97 ? 10.268 -22.385 12.153 1.00 43.31 97 GLY A C 1
ATOM 786 O O . GLY A 1 97 ? 9.172 -21.912 11.767 1.00 43.31 97 GLY A O 1
#

Foldseek 3Di:
DCVVLQVLVVVVDDPPDLPPHPPSDPVVVVVVVVVVVVVCVVVVHDDDDDDDDDDPPPVPDDLVVVLVVSVVSPNDPVVSVVVVVVVVPDDDDDPDD

Secondary structure (DSSP, 8-state):
-HHHHHHHHHTTS-TT--TT-TT--HHHHHHHHHHHHHHHHHTT----------TTTTTSS-HHHHHHHHHHTT--HHHHHHHHHHHSS--------

Radius of gyration: 18.65 Å; chains: 1; bounding box: 43×33×40 Å

Organism: NCBI:txid48269